Protein AF-A0A0Q9WVA5-F1 (afdb_monomer)

Secondary structure (DSSP, 8-state):
-----TTEEE-TTS-EEEEEEGGGBHHHHHHHHHHTT---HHHHHHHHHTB-S-GGG-SEEEEEGGGB--GGGGTT--

InterPro domains:
  IPR022700 Proteinase, regulatory CLIP domain [PF12032] (9-63)
  IPR022700 Proteinase, regulatory CLIP domain [PS51888] (8-63)
  IPR038565 Proteinase, regulatory CLIP domain superfamily [G3DSA:3.30.1640.30] (7-74)

Sequence (78 aa):
MYSLAPGSCQTPDKNLGQCVHFSACRFVLRQYAMYKEHMPPVIMRFLQRSRCRPKVDGYHLCCELKDVIPANANSKLK

Mean predicted aligned error: 6.78 Å

pLDDT: mean 85.34, std 17.56, range [36.25, 96.5]

Radius of gyration: 13.31 Å; Cα contacts (8 Å, |Δi|>4): 103; chains: 1; bounding box: 30×42×26 Å

Solvent-accessible surface area (backbone atoms only — not comparable to full-atom values): 4632 Å² total; per-residue (Å²): 131,87,78,67,58,94,54,48,41,62,25,86,87,68,42,64,17,35,50,36,50,49,92,38,20,52,61,56,51,48,52,46,72,73,34,56,93,68,57,53,71,68,57,54,52,50,56,63,66,17,47,68,54,60,73,89,81,42,71,28,24,28,27,42,59,93,32,47,55,60,82,68,76,68,70,80,80,121

Organism: Drosophila willistoni (NCBI:txid7260)

Nearest PDB structures (foldseek):
  2xxl-assembly2_B  TM=8.997E-01  e=4.673E-05  Drosophila melanogaster

Structure (mmCIF, N/CA/C/O backbone):
data_AF-A0A0Q9WVA5-F1
#
_entry.id   AF-A0A0Q9WVA5-F1
#
loop_
_atom_site.group_PDB
_atom_site.id
_atom_site.type_symbol
_atom_site.label_atom_id
_atom_site.label_alt_id
_atom_site.label_comp_id
_atom_site.label_asym_id
_atom_site.label_entity_id
_atom_site.label_seq_id
_atom_site.pdbx_PDB_ins_code
_atom_site.Cartn_x
_atom_site.Cartn_y
_atom_site.Cartn_z
_atom_site.occupancy
_atom_site.B_iso_or_equiv
_atom_site.auth_seq_id
_atom_site.auth_comp_id
_atom_site.auth_asym_id
_atom_site.auth_atom_id
_atom_site.pdbx_PDB_model_num
ATOM 1 N N . MET A 1 1 ? -17.439 20.750 7.961 1.00 37.22 1 MET A N 1
ATOM 2 C CA . MET A 1 1 ? -16.236 19.965 7.611 1.00 37.22 1 MET A CA 1
ATOM 3 C C . MET A 1 1 ? -16.555 18.513 7.914 1.00 37.22 1 MET A C 1
ATOM 5 O O . MET A 1 1 ? -16.885 18.228 9.055 1.00 37.22 1 MET A O 1
ATOM 9 N N . TYR A 1 2 ? -16.602 17.630 6.916 1.00 43.28 2 TYR A N 1
ATOM 10 C CA . TYR A 1 2 ? -16.966 16.229 7.147 1.00 43.28 2 TYR A CA 1
ATOM 11 C C . TYR A 1 2 ? -15.810 15.525 7.864 1.00 43.28 2 TYR A C 1
ATOM 13 O O . TYR A 1 2 ? -14.737 15.361 7.287 1.00 43.28 2 TYR A O 1
ATOM 21 N N . SER A 1 3 ? -16.012 15.162 9.132 1.00 42.22 3 SER A N 1
ATOM 22 C CA . SER A 1 3 ? -15.067 14.336 9.880 1.00 42.22 3 SER A CA 1
ATOM 23 C C . SER A 1 3 ? -15.007 12.958 9.235 1.00 42.22 3 SER A C 1
ATOM 25 O O . SER A 1 3 ? -15.937 12.162 9.346 1.00 42.22 3 SER A O 1
ATOM 27 N N . LEU A 1 4 ? -13.907 12.695 8.538 1.00 55.91 4 LEU A N 1
ATOM 28 C CA . LEU A 1 4 ? -13.474 11.356 8.169 1.00 55.91 4 LEU A CA 1
ATOM 29 C C . LEU A 1 4 ? -13.504 10.489 9.443 1.00 55.91 4 LEU A C 1
ATOM 31 O O . LEU A 1 4 ? -12.913 10.866 10.457 1.00 55.91 4 LEU A O 1
ATOM 35 N N . ALA A 1 5 ? -14.246 9.372 9.419 1.00 61.25 5 ALA A N 1
ATOM 36 C CA . ALA A 1 5 ? -14.323 8.423 10.533 1.00 61.25 5 ALA A CA 1
ATOM 37 C C . ALA A 1 5 ? -12.912 8.120 11.083 1.00 61.25 5 ALA A C 1
ATOM 39 O O . ALA A 1 5 ? -11.964 8.116 10.291 1.00 61.25 5 ALA A O 1
ATOM 40 N N . PRO A 1 6 ? -12.729 7.870 12.392 1.00 68.62 6 PRO A N 1
ATOM 41 C CA . PRO A 1 6 ? -11.406 7.655 12.974 1.00 68.62 6 PRO A CA 1
ATOM 42 C C . PRO A 1 6 ? -10.608 6.608 12.187 1.00 68.62 6 PRO A C 1
ATOM 44 O O . PRO A 1 6 ? -11.027 5.462 12.054 1.00 68.62 6 PRO A O 1
ATOM 47 N N . GLY A 1 7 ? -9.466 7.016 11.629 1.00 81.06 7 GLY A N 1
ATOM 48 C CA . GLY A 1 7 ? -8.622 6.145 10.809 1.00 81.06 7 GLY A CA 1
ATOM 49 C C . GLY A 1 7 ? -9.021 6.024 9.335 1.00 81.06 7 GLY A C 1
ATOM 50 O O . GLY A 1 7 ? -8.372 5.271 8.618 1.00 81.06 7 GLY A O 1
ATOM 51 N N . SER A 1 8 ? -10.022 6.752 8.845 1.00 91.56 8 SER A N 1
ATOM 52 C CA . SER A 1 8 ? -10.252 6.885 7.402 1.00 91.56 8 SER A CA 1
ATOM 53 C C . SER A 1 8 ? -9.255 7.854 6.764 1.00 91.56 8 SER A C 1
ATOM 55 O O . SER A 1 8 ? -8.705 8.749 7.407 1.00 91.56 8 SER A O 1
ATOM 57 N N . CYS A 1 9 ? -8.958 7.611 5.495 1.00 94.38 9 CYS A N 1
ATOM 58 C CA . CYS A 1 9 ? -7.936 8.314 4.733 1.00 94.38 9 CYS A CA 1
ATOM 59 C C . CYS A 1 9 ? -8.278 8.262 3.239 1.00 94.38 9 CYS A C 1
ATOM 61 O O . CYS A 1 9 ? -9.231 7.598 2.826 1.00 94.38 9 CYS A O 1
ATOM 63 N N . GLN A 1 10 ? -7.484 8.952 2.425 1.00 95.12 10 GLN A N 1
ATOM 64 C CA . GLN A 1 10 ? -7.600 8.916 0.973 1.00 95.12 10 GLN A CA 1
ATOM 65 C C . GLN A 1 10 ? -6.301 8.365 0.370 1.00 95.12 10 GLN A C 1
ATOM 67 O O . GLN A 1 10 ? -5.211 8.794 0.752 1.00 95.12 10 GLN A O 1
ATOM 72 N N . THR A 1 11 ? -6.406 7.387 -0.534 1.00 94.12 11 THR A N 1
ATOM 73 C CA . THR A 1 11 ? -5.243 6.829 -1.241 1.00 94.12 11 THR A CA 1
ATOM 74 C C . THR A 1 11 ? -4.631 7.883 -2.175 1.00 94.12 11 THR A C 1
ATOM 76 O O . THR A 1 11 ? -5.308 8.854 -2.526 1.00 94.12 11 THR A O 1
ATOM 79 N N . PRO A 1 12 ? -3.376 7.717 -2.642 1.00 93.81 12 PRO A N 1
ATOM 80 C CA . PRO A 1 12 ? -2.783 8.636 -3.619 1.00 93.81 12 PRO A CA 1
ATOM 81 C C . PRO A 1 12 ? -3.606 8.790 -4.910 1.00 93.81 12 PRO A C 1
ATOM 83 O O . PRO A 1 12 ? -3.574 9.853 -5.528 1.00 93.81 12 PRO A O 1
ATOM 86 N N . ASP A 1 13 ? -4.392 7.768 -5.265 1.00 93.19 13 ASP A N 1
ATOM 87 C CA . ASP A 1 13 ? -5.312 7.767 -6.413 1.00 93.19 13 ASP A CA 1
ATOM 88 C C . ASP A 1 13 ? -6.686 8.378 -6.093 1.00 93.19 13 ASP A C 1
ATOM 90 O O . ASP A 1 13 ? -7.617 8.289 -6.887 1.00 93.19 13 ASP A O 1
ATOM 94 N N . LYS A 1 14 ? -6.820 9.030 -4.934 1.00 92.81 14 LYS A N 1
ATOM 95 C CA . LYS A 1 14 ? -8.032 9.706 -4.451 1.00 92.81 14 LYS A CA 1
ATOM 96 C C . LYS A 1 14 ? -9.190 8.782 -4.052 1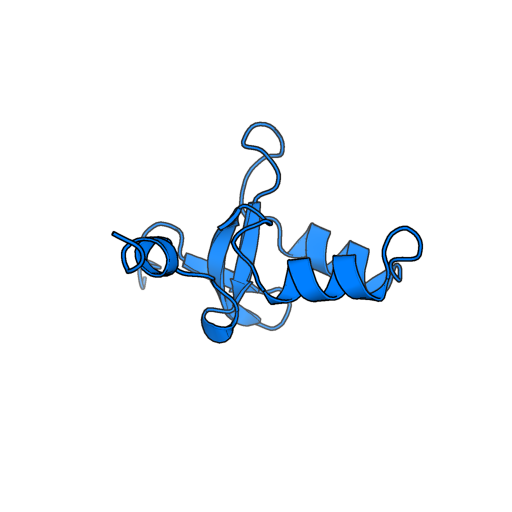.00 92.81 14 LYS A C 1
ATOM 98 O O . LYS A 1 14 ? -10.289 9.275 -3.791 1.00 92.81 14 LYS A O 1
ATOM 103 N N . ASN A 1 15 ? -8.949 7.481 -3.901 1.00 94.50 15 ASN A N 1
ATOM 104 C CA . ASN A 1 15 ? -9.970 6.545 -3.427 1.00 94.50 15 ASN A CA 1
ATOM 105 C C . ASN A 1 15 ? -10.124 6.620 -1.905 1.00 94.50 15 ASN A C 1
ATOM 107 O O . ASN A 1 15 ? -9.156 6.849 -1.176 1.00 94.50 15 ASN A O 1
ATOM 111 N N . LEU A 1 16 ? -11.345 6.395 -1.416 1.00 94.62 16 LEU A N 1
ATOM 112 C CA . LEU A 1 16 ? -11.613 6.291 0.017 1.00 94.62 16 LEU A CA 1
ATOM 113 C C . LEU A 1 16 ? -10.979 5.019 0.589 1.00 94.62 16 LEU A C 1
ATOM 115 O O . LEU A 1 16 ? -11.091 3.930 0.019 1.00 94.62 16 LEU A O 1
ATOM 119 N N . GLY A 1 17 ? -10.328 5.163 1.739 1.00 95.00 17 GLY A N 1
ATOM 120 C CA . GLY A 1 17 ? -9.591 4.087 2.376 1.00 95.00 17 GLY A CA 1
ATOM 121 C C . GLY A 1 17 ? -9.590 4.154 3.895 1.00 95.00 17 GLY A C 1
ATOM 122 O O . GLY A 1 17 ? -10.133 5.069 4.520 1.00 95.00 17 GLY A O 1
ATOM 123 N N . GLN A 1 18 ? -8.937 3.158 4.480 1.00 95.25 18 GLN A N 1
ATOM 124 C CA . GLN A 1 18 ? -8.697 3.045 5.906 1.00 95.25 18 GLN A CA 1
ATOM 125 C C . GLN A 1 18 ? -7.199 2.892 6.170 1.00 95.25 18 GLN A C 1
ATOM 127 O O . GLN A 1 18 ? -6.489 2.152 5.488 1.00 95.25 18 GLN A O 1
ATOM 132 N N . CYS A 1 19 ? -6.720 3.614 7.174 1.00 94.88 19 CYS A N 1
ATOM 133 C CA . CYS A 1 19 ? -5.361 3.546 7.669 1.00 94.88 19 CYS A CA 1
ATOM 134 C C . CYS A 1 19 ? -5.184 2.252 8.465 1.00 94.88 19 CYS A C 1
ATOM 136 O O . CYS A 1 19 ? -5.711 2.118 9.570 1.00 94.88 19 CYS A O 1
ATOM 138 N N . VAL A 1 20 ? -4.458 1.294 7.891 1.00 94.06 20 VAL A N 1
ATOM 139 C CA . VAL A 1 20 ? -4.276 -0.051 8.451 1.00 94.06 20 VAL A CA 1
ATOM 140 C C . VAL A 1 20 ? -2.815 -0.480 8.388 1.00 94.06 20 VAL A C 1
ATOM 142 O O . VAL A 1 20 ? -2.022 0.067 7.616 1.00 94.06 20 VAL A O 1
ATOM 145 N N . HIS A 1 21 ? -2.445 -1.467 9.205 1.00 93.88 21 HIS A N 1
ATOM 146 C CA . HIS A 1 21 ? -1.143 -2.118 9.099 1.00 93.88 21 HIS A CA 1
ATOM 147 C C . HIS A 1 21 ? -1.019 -2.818 7.739 1.00 93.88 21 HIS A C 1
ATOM 149 O O . HIS A 1 21 ? -2.007 -3.332 7.212 1.00 93.88 21 HIS A O 1
ATOM 155 N N . PHE A 1 22 ? 0.184 -2.874 7.165 1.00 93.19 22 PHE A N 1
ATOM 156 C CA . PHE A 1 22 ? 0.383 -3.410 5.813 1.00 93.19 22 PHE A CA 1
ATOM 157 C C . PHE A 1 22 ? -0.141 -4.837 5.617 1.00 93.19 22 PHE A C 1
ATOM 159 O O . PHE A 1 22 ? -0.633 -5.173 4.541 1.00 93.19 22 PHE A O 1
ATOM 166 N N . SER A 1 23 ? -0.080 -5.657 6.670 1.00 93.69 23 SER A N 1
ATOM 167 C CA . SER A 1 23 ? -0.575 -7.036 6.659 1.00 93.69 23 SER A CA 1
ATOM 168 C C . SER A 1 23 ? -2.099 -7.137 6.539 1.00 93.69 23 SER A C 1
ATOM 170 O O . SER A 1 23 ? -2.609 -8.203 6.218 1.00 93.69 23 SER A O 1
ATOM 172 N N . ALA A 1 24 ? -2.830 -6.045 6.771 1.00 95.44 24 ALA A N 1
ATOM 173 C CA . ALA A 1 24 ? -4.280 -5.963 6.638 1.00 95.44 24 ALA A CA 1
ATOM 174 C C . ALA A 1 24 ? -4.724 -5.350 5.295 1.00 95.44 24 ALA A C 1
ATOM 176 O O . ALA A 1 24 ? -5.895 -5.016 5.136 1.00 95.44 24 ALA A O 1
ATOM 177 N N . CYS A 1 25 ? -3.818 -5.192 4.322 1.00 95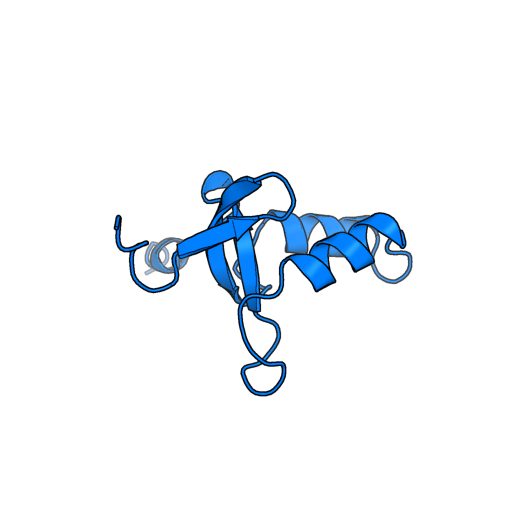.81 25 CYS A N 1
ATOM 178 C CA . CYS A 1 25 ? -4.144 -4.653 3.004 1.00 95.81 25 CYS A CA 1
ATOM 179 C C . CYS A 1 25 ? -3.841 -5.660 1.887 1.00 95.81 25 CYS A C 1
ATOM 181 O O . CYS A 1 25 ? -2.681 -5.918 1.556 1.00 95.81 25 CYS A O 1
ATOM 183 N N . ARG A 1 26 ? -4.888 -6.196 1.245 1.00 96.50 26 ARG A N 1
ATOM 184 C CA . ARG A 1 26 ? -4.780 -7.181 0.151 1.00 96.50 26 ARG A CA 1
ATOM 185 C C . ARG A 1 26 ? -3.963 -6.667 -1.020 1.00 96.50 26 ARG A C 1
ATOM 187 O O . ARG A 1 26 ? -3.254 -7.453 -1.642 1.00 96.50 26 ARG A O 1
ATOM 194 N N . PHE A 1 27 ? -4.079 -5.381 -1.350 1.00 94.75 27 PHE A N 1
ATOM 195 C CA . PHE A 1 27 ? -3.287 -4.770 -2.415 1.00 94.75 27 PHE A CA 1
ATOM 196 C C . PHE A 1 27 ? -1.792 -4.933 -2.128 1.00 94.75 27 PHE A C 1
ATOM 198 O O . PHE A 1 27 ? -1.065 -5.483 -2.949 1.00 94.75 27 PHE A O 1
ATOM 205 N N . VAL A 1 28 ? -1.358 -4.548 -0.928 1.00 94.44 28 VAL A N 1
ATOM 206 C CA . VAL A 1 28 ? 0.051 -4.603 -0.524 1.00 94.44 28 VAL A CA 1
ATOM 207 C C . VAL A 1 28 ? 0.564 -6.034 -0.503 1.00 94.44 28 VAL A C 1
ATOM 209 O O . VAL A 1 28 ? 1.593 -6.317 -1.113 1.00 94.44 28 VAL A O 1
ATOM 212 N N . LEU A 1 29 ? -0.186 -6.952 0.109 1.00 95.31 29 LEU A N 1
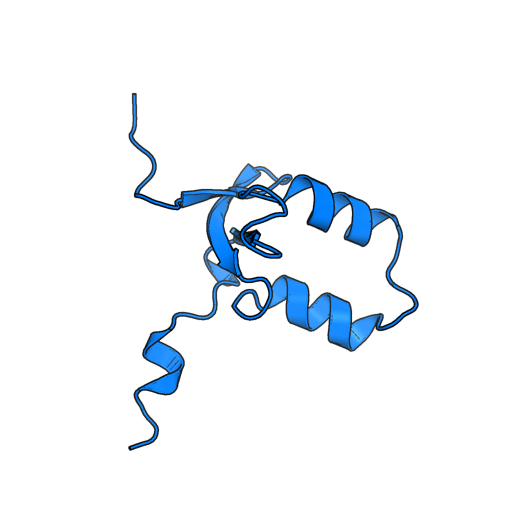ATOM 213 C CA . LEU A 1 29 ? 0.170 -8.371 0.123 1.00 95.31 29 LEU A CA 1
ATOM 214 C C . LEU A 1 29 ? 0.323 -8.945 -1.293 1.00 95.31 29 LEU A C 1
ATOM 216 O O . LEU A 1 29 ? 1.272 -9.681 -1.548 1.00 95.31 29 LEU A O 1
ATOM 220 N N . ARG A 1 30 ? -0.556 -8.568 -2.234 1.00 95.81 30 ARG A N 1
ATOM 221 C CA . ARG A 1 30 ? -0.453 -8.984 -3.643 1.00 95.81 30 ARG A CA 1
ATOM 222 C C . ARG A 1 30 ? 0.808 -8.445 -4.317 1.00 95.81 30 ARG A C 1
ATOM 224 O O . ARG A 1 30 ? 1.478 -9.207 -5.007 1.00 95.81 30 ARG A O 1
ATOM 231 N N . GLN A 1 31 ? 1.160 -7.178 -4.092 1.00 94.69 31 GLN A N 1
ATOM 232 C CA . GLN A 1 31 ? 2.387 -6.596 -4.649 1.00 94.69 31 GLN A CA 1
ATOM 233 C C . GLN A 1 31 ? 3.641 -7.305 -4.108 1.00 94.69 31 GLN A C 1
ATOM 235 O O . GLN A 1 31 ? 4.532 -7.647 -4.883 1.00 94.69 31 GLN A O 1
ATOM 240 N N . TYR A 1 32 ? 3.697 -7.585 -2.801 1.00 92.19 32 TYR A N 1
ATOM 241 C C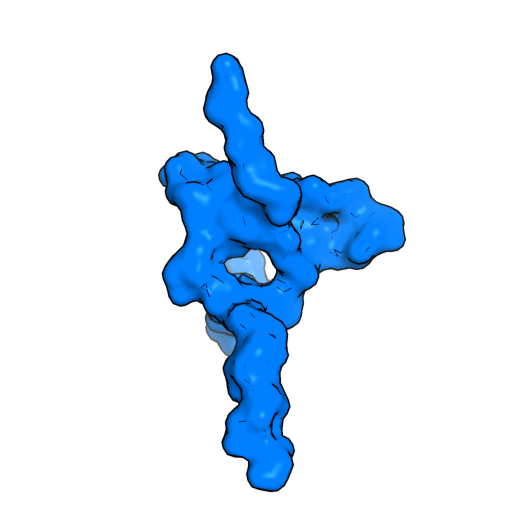A . TYR A 1 32 ? 4.810 -8.332 -2.202 1.00 92.19 32 TYR A CA 1
ATOM 242 C C . TYR A 1 32 ? 4.876 -9.786 -2.679 1.00 92.19 32 TYR A C 1
ATOM 244 O O . TYR A 1 32 ? 5.966 -10.281 -2.950 1.00 92.19 32 TYR A O 1
ATOM 252 N N . ALA A 1 33 ? 3.735 -10.462 -2.831 1.00 94.44 33 ALA A N 1
ATOM 253 C CA . ALA A 1 33 ? 3.694 -11.828 -3.350 1.00 94.44 33 ALA A CA 1
ATOM 254 C C . ALA A 1 33 ? 4.153 -11.909 -4.816 1.00 94.44 33 ALA A C 1
ATOM 256 O O . ALA A 1 33 ? 4.860 -12.846 -5.186 1.00 94.44 33 ALA A O 1
ATOM 257 N N . MET A 1 34 ? 3.771 -10.922 -5.633 1.00 95.38 34 MET A N 1
ATOM 258 C CA . MET A 1 34 ? 4.090 -10.870 -7.060 1.00 95.38 34 MET A CA 1
ATOM 259 C C . MET A 1 34 ? 5.549 -10.495 -7.319 1.00 95.38 34 MET A C 1
ATOM 261 O O . MET A 1 34 ? 6.229 -11.173 -8.084 1.00 95.38 34 MET A O 1
ATOM 265 N N . TYR A 1 35 ? 6.030 -9.419 -6.695 1.00 94.31 35 TYR A N 1
ATOM 266 C CA . TYR A 1 35 ? 7.330 -8.841 -7.035 1.00 94.31 35 TYR A CA 1
ATOM 267 C C . TYR A 1 35 ? 8.450 -9.208 -6.062 1.00 94.31 35 TYR A C 1
ATOM 269 O O . TYR A 1 35 ? 9.618 -9.147 -6.441 1.00 94.31 35 TYR A O 1
ATOM 277 N N . LYS A 1 36 ? 8.121 -9.618 -4.831 1.00 90.06 36 LYS A N 1
ATOM 278 C CA . LYS A 1 36 ? 9.091 -9.959 -3.780 1.00 90.06 36 LYS A CA 1
ATOM 279 C C . LYS A 1 36 ? 10.160 -8.862 -3.637 1.00 90.06 36 LYS A C 1
ATOM 281 O O . LYS A 1 36 ? 9.823 -7.716 -3.351 1.00 90.06 36 LYS A O 1
ATOM 286 N N . GLU A 1 37 ? 11.427 -9.202 -3.865 1.00 90.00 37 GLU A N 1
ATOM 287 C CA . GLU A 1 37 ? 12.575 -8.289 -3.793 1.00 90.00 37 GLU A CA 1
ATOM 288 C C . GLU A 1 37 ? 12.689 -7.352 -5.010 1.00 90.00 37 GLU A C 1
ATOM 290 O O . GLU A 1 37 ? 13.338 -6.314 -4.935 1.00 90.00 37 GLU A O 1
ATOM 295 N N . HIS A 1 38 ? 12.000 -7.658 -6.112 1.00 94.38 38 HIS A N 1
ATOM 296 C CA . HIS A 1 38 ? 12.047 -6.917 -7.376 1.00 94.38 38 HIS A CA 1
ATOM 297 C C . HIS A 1 38 ? 10.852 -5.963 -7.534 1.00 94.38 38 HIS A C 1
ATOM 299 O O . HIS A 1 38 ? 10.283 -5.826 -8.619 1.00 94.38 38 HIS A O 1
ATOM 305 N N . MET A 1 39 ? 10.426 -5.316 -6.443 1.00 93.31 39 MET A N 1
ATOM 306 C CA . MET A 1 39 ? 9.278 -4.404 -6.458 1.00 93.31 39 MET A CA 1
ATOM 307 C C . MET A 1 39 ? 9.542 -3.178 -7.353 1.00 93.31 39 MET A C 1
ATOM 309 O O . MET A 1 39 ? 10.494 -2.435 -7.102 1.00 93.31 39 MET A O 1
ATOM 313 N N . PRO A 1 40 ? 8.686 -2.901 -8.359 1.00 96.19 40 PRO A N 1
ATOM 314 C CA . PRO A 1 40 ? 8.873 -1.758 -9.240 1.00 96.19 40 PRO A CA 1
ATOM 315 C C . PRO A 1 40 ? 8.921 -0.424 -8.473 1.00 96.19 40 PRO A C 1
ATOM 317 O O . PRO A 1 40 ? 8.080 -0.187 -7.595 1.00 96.19 40 PRO A O 1
ATOM 320 N N . PRO A 1 41 ? 9.817 0.515 -8.840 1.00 95.31 41 PRO A N 1
ATOM 321 C CA . PRO A 1 41 ? 9.957 1.800 -8.147 1.00 95.31 41 PRO A CA 1
ATOM 322 C C . PRO A 1 41 ? 8.679 2.648 -8.115 1.00 95.31 41 PRO A C 1
ATOM 324 O O . PRO A 1 41 ? 8.523 3.518 -7.259 1.00 95.31 41 PRO A O 1
ATOM 327 N N . VAL A 1 42 ? 7.771 2.442 -9.072 1.00 94.62 42 VAL A N 1
ATOM 328 C CA . VAL A 1 42 ? 6.458 3.102 -9.100 1.00 94.62 42 VAL A CA 1
ATOM 329 C C . VAL A 1 42 ? 5.551 2.605 -7.970 1.00 94.62 42 VAL A C 1
ATOM 331 O O . VAL A 1 42 ? 4.954 3.424 -7.274 1.00 94.62 42 VAL A O 1
ATOM 334 N N . ILE A 1 43 ? 5.528 1.295 -7.713 1.00 93.62 43 ILE A N 1
ATOM 335 C CA . ILE A 1 43 ? 4.753 0.695 -6.620 1.00 93.62 43 ILE A CA 1
ATOM 336 C C . ILE A 1 43 ? 5.354 1.109 -5.280 1.00 93.62 43 ILE A C 1
ATOM 338 O O . ILE A 1 43 ? 4.628 1.555 -4.398 1.00 93.62 43 ILE A O 1
ATOM 342 N N . MET A 1 44 ? 6.682 1.070 -5.141 1.00 93.19 44 MET A N 1
ATOM 343 C CA . MET A 1 44 ? 7.341 1.505 -3.906 1.00 93.19 44 MET A CA 1
ATOM 344 C C . MET A 1 44 ? 7.015 2.970 -3.568 1.00 93.19 44 MET A C 1
ATOM 346 O O . MET A 1 44 ? 6.658 3.285 -2.432 1.00 93.19 44 MET A O 1
ATOM 350 N N . ARG A 1 45 ? 7.061 3.871 -4.562 1.00 94.94 45 ARG A N 1
ATOM 351 C CA . ARG A 1 45 ? 6.654 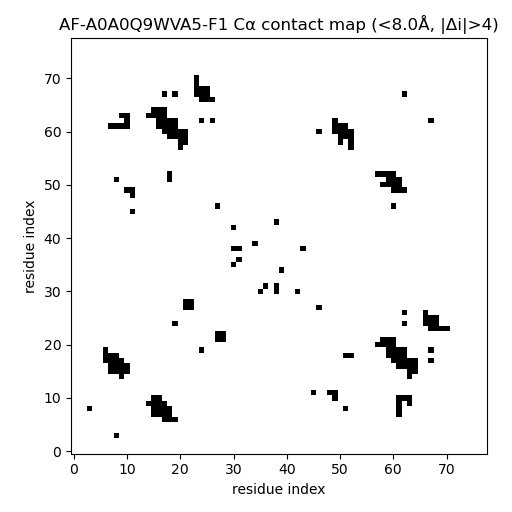5.278 -4.391 1.00 94.94 45 ARG A CA 1
ATOM 352 C C . ARG A 1 45 ? 5.182 5.412 -4.011 1.00 94.94 45 ARG A C 1
ATOM 354 O O . ARG A 1 45 ? 4.852 6.247 -3.170 1.00 94.94 45 ARG A O 1
ATOM 361 N N . PHE A 1 46 ? 4.307 4.595 -4.594 1.00 94.44 46 PHE A N 1
ATOM 362 C CA . PHE A 1 46 ? 2.894 4.566 -4.230 1.00 94.44 46 PHE A CA 1
ATOM 363 C C . PHE A 1 46 ? 2.688 4.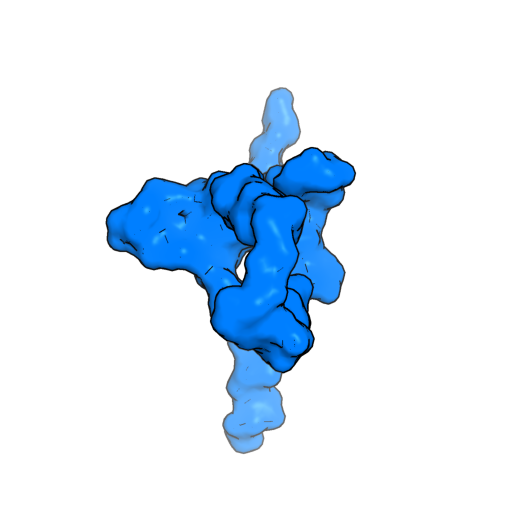148 -2.766 1.00 94.44 46 PHE A C 1
ATOM 365 O O . PHE A 1 46 ? 1.993 4.842 -2.023 1.00 94.44 46 PHE A O 1
ATOM 372 N N . LEU A 1 47 ? 3.343 3.072 -2.313 1.00 93.31 47 LEU A N 1
ATOM 373 C CA . LEU A 1 47 ? 3.264 2.598 -0.926 1.00 93.31 47 LEU A CA 1
ATOM 374 C C . LEU A 1 47 ? 3.798 3.642 0.065 1.00 93.31 47 LEU A C 1
ATOM 376 O O . LEU A 1 47 ? 3.184 3.893 1.100 1.00 93.31 47 LEU A O 1
ATOM 380 N N . GLN A 1 48 ? 4.900 4.316 -0.278 1.00 92.81 48 GLN A N 1
ATOM 381 C CA . GLN A 1 48 ? 5.453 5.411 0.523 1.00 92.81 48 GLN A CA 1
ATOM 382 C C . GLN A 1 48 ? 4.478 6.585 0.662 1.00 92.81 48 GLN A C 1
ATOM 384 O O . GLN A 1 48 ? 4.278 7.072 1.773 1.00 92.81 48 GLN A O 1
ATOM 389 N N . ARG A 1 49 ? 3.850 7.016 -0.440 1.00 94.69 49 ARG A N 1
ATOM 390 C CA . ARG A 1 49 ? 2.841 8.092 -0.441 1.00 94.69 49 ARG A CA 1
ATOM 391 C C . ARG A 1 49 ? 1.541 7.695 0.250 1.00 94.69 49 ARG A C 1
ATOM 393 O O . ARG A 1 49 ? 0.824 8.562 0.727 1.00 94.69 49 ARG A O 1
ATOM 400 N N . SER A 1 50 ? 1.256 6.399 0.324 1.00 95.56 50 SER A N 1
ATOM 401 C CA . SER A 1 50 ? 0.084 5.875 1.022 1.00 95.56 50 SER A CA 1
ATOM 402 C C . SER A 1 50 ? 0.259 5.863 2.541 1.00 95.56 50 SER A C 1
ATOM 404 O O . SER A 1 50 ? -0.698 5.562 3.242 1.00 95.56 50 SER A O 1
ATOM 406 N N . ARG A 1 51 ? 1.440 6.163 3.096 1.00 94.12 51 ARG A N 1
ATOM 407 C CA . ARG A 1 51 ? 1.651 6.125 4.550 1.00 94.12 51 ARG A CA 1
ATOM 408 C C . ARG A 1 51 ? 0.736 7.098 5.290 1.00 94.12 51 ARG A C 1
ATOM 410 O O . ARG A 1 51 ? 0.703 8.284 4.987 1.00 94.12 51 ARG A O 1
ATOM 417 N N . CYS A 1 52 ? 0.057 6.586 6.314 1.00 93.44 52 CYS A N 1
ATOM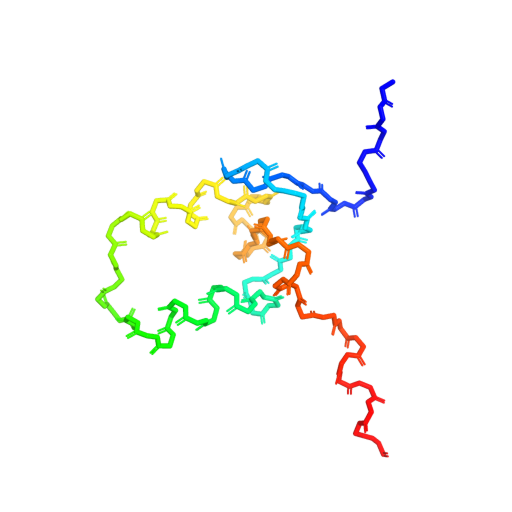 418 C CA . CYS A 1 52 ? -0.917 7.340 7.112 1.00 93.44 52 CYS A CA 1
ATOM 419 C C . CYS A 1 52 ? -0.521 7.488 8.592 1.00 93.44 52 CYS A C 1
ATOM 421 O O . CYS A 1 52 ? -1.197 8.194 9.337 1.00 93.44 52 CYS A O 1
ATOM 423 N N . ARG A 1 53 ? 0.573 6.842 9.027 1.00 90.19 53 ARG A N 1
ATOM 424 C CA . ARG A 1 53 ? 1.168 7.012 10.363 1.00 90.19 53 ARG A CA 1
ATOM 425 C C . ARG A 1 53 ? 2.683 7.265 10.292 1.00 90.19 53 ARG A C 1
ATOM 427 O O . ARG A 1 53 ? 3.345 6.875 9.314 1.00 90.19 53 ARG A O 1
ATOM 434 N N . PRO A 1 54 ? 3.254 7.897 11.333 1.00 87.44 54 PRO A N 1
ATOM 435 C CA . PRO A 1 54 ? 4.696 7.959 11.549 1.00 87.44 54 PRO A CA 1
ATOM 436 C C . PRO A 1 54 ? 5.361 6.575 11.536 1.00 87.44 54 PRO A C 1
ATOM 438 O O . PRO A 1 54 ? 4.736 5.563 11.825 1.00 87.44 54 PRO A O 1
ATOM 441 N N . LYS A 1 55 ? 6.662 6.524 11.211 1.00 80.44 55 LYS A N 1
ATOM 442 C CA . LYS A 1 55 ? 7.407 5.249 11.081 1.00 80.44 55 LYS A CA 1
ATOM 443 C C . LYS A 1 55 ? 7.499 4.492 12.414 1.00 80.44 55 LYS A C 1
ATOM 445 O O . LYS A 1 55 ? 7.632 3.274 12.408 1.00 80.44 55 LYS A O 1
ATOM 450 N N . VAL A 1 56 ? 7.453 5.229 13.523 1.00 86.31 56 VAL A N 1
ATOM 451 C CA . VAL A 1 56 ? 7.555 4.695 14.888 1.00 86.31 56 VAL A CA 1
ATOM 452 C C . VAL A 1 56 ? 6.384 3.782 15.255 1.00 86.31 56 VAL A C 1
ATOM 454 O O . VAL A 1 56 ? 6.573 2.862 16.039 1.00 86.31 56 VAL A O 1
ATOM 457 N N . ASP A 1 57 ? 5.229 3.954 14.606 1.00 83.62 57 ASP A N 1
ATOM 458 C CA . ASP A 1 57 ? 4.030 3.138 14.832 1.00 83.62 57 ASP A CA 1
ATOM 459 C C . ASP A 1 57 ? 4.014 1.871 13.953 1.00 83.62 57 ASP A C 1
ATOM 461 O O . ASP A 1 57 ? 2.992 1.203 13.825 1.00 83.62 57 ASP A O 1
ATOM 465 N N . GLY A 1 58 ? 5.117 1.553 13.269 1.00 88.12 58 GLY A N 1
ATOM 466 C CA . GLY A 1 58 ? 5.173 0.499 12.257 1.00 88.12 58 GLY A CA 1
ATOM 467 C C . GLY A 1 58 ? 4.680 0.949 10.877 1.00 88.12 58 GLY A C 1
ATOM 468 O O . GLY A 1 58 ? 4.406 2.126 10.624 1.00 88.12 58 GLY A O 1
ATOM 469 N N . TYR A 1 59 ? 4.600 0.008 9.931 1.00 90.50 59 TYR A N 1
ATOM 470 C CA . TYR A 1 59 ? 4.272 0.327 8.539 1.00 90.50 59 TYR A CA 1
ATOM 471 C C . TYR A 1 59 ? 2.755 0.320 8.304 1.00 90.50 59 TYR A C 1
ATOM 473 O O . TYR A 1 59 ? 2.160 -0.700 7.949 1.00 90.50 59 TYR A O 1
ATOM 481 N N . HIS A 1 60 ? 2.141 1.485 8.519 1.00 94.56 60 HIS A N 1
ATOM 482 C CA . HIS A 1 60 ? 0.726 1.733 8.253 1.00 94.56 60 HIS A CA 1
ATOM 483 C C . HIS A 1 60 ? 0.530 2.550 6.981 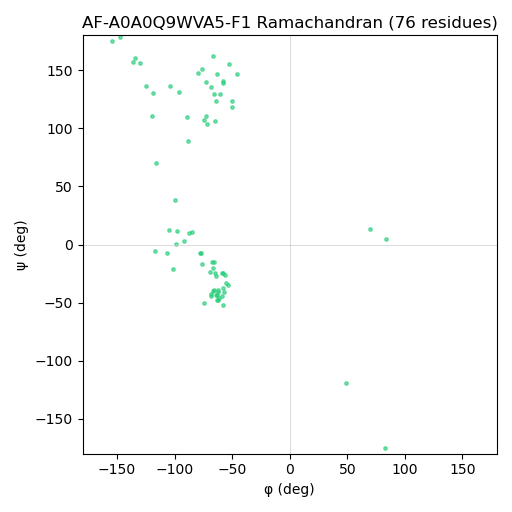1.00 94.56 60 HIS A C 1
ATOM 485 O O . HIS A 1 60 ? 1.207 3.561 6.758 1.00 94.56 60 HIS A O 1
ATOM 491 N N . LEU A 1 61 ? -0.446 2.141 6.179 1.00 95.25 61 LEU A N 1
ATOM 492 C CA . LEU A 1 61 ? -0.803 2.805 4.935 1.00 95.25 61 LEU A CA 1
ATOM 493 C C . LEU A 1 61 ? -2.316 2.931 4.773 1.00 95.25 61 LEU A C 1
ATOM 495 O O . LEU A 1 61 ? -3.097 2.178 5.353 1.00 95.25 61 LEU A O 1
ATOM 499 N N . CYS A 1 62 ? -2.711 3.898 3.960 1.00 96.50 62 CYS A N 1
ATOM 500 C CA . CYS A 1 62 ? -4.063 4.068 3.496 1.00 96.50 62 CYS A CA 1
ATOM 501 C C . CYS A 1 62 ? -4.383 2.975 2.482 1.00 96.50 62 CYS A C 1
ATOM 503 O O . CYS A 1 62 ? -3.912 3.011 1.345 1.00 96.50 62 CYS A O 1
ATOM 505 N N . CYS A 1 63 ? -5.152 1.984 2.916 1.00 96.00 63 CYS A N 1
ATOM 506 C CA . CYS A 1 63 ? -5.624 0.903 2.071 1.00 96.00 63 CYS A CA 1
ATOM 507 C C . CYS A 1 63 ? -7.028 1.238 1.568 1.00 96.00 63 CYS A C 1
ATOM 509 O O . CYS A 1 63 ? -7.887 1.619 2.362 1.00 96.00 63 CYS A O 1
ATOM 511 N N . GLU A 1 64 ? -7.274 1.105 0.265 1.00 95.94 64 GLU A N 1
ATOM 512 C CA . GLU A 1 64 ? -8.616 1.297 -0.291 1.00 95.94 64 GLU A CA 1
ATOM 513 C C . GLU A 1 64 ? -9.610 0.339 0.379 1.00 95.94 64 GLU A C 1
ATOM 515 O O . GLU A 1 64 ? -9.276 -0.820 0.617 1.00 95.94 64 GLU A O 1
ATOM 520 N N . LEU A 1 65 ? -10.834 0.796 0.670 1.00 94.12 65 LEU A N 1
ATOM 521 C CA . LEU A 1 65 ? -11.804 0.019 1.460 1.00 94.12 65 LEU A CA 1
ATOM 522 C C . LEU A 1 65 ? -12.060 -1.393 0.901 1.00 94.12 65 LEU A C 1
ATOM 524 O O . LEU A 1 65 ? -12.204 -2.337 1.672 1.00 94.12 65 LEU A O 1
ATOM 528 N N . LYS A 1 66 ? -12.046 -1.560 -0.428 1.00 94.06 66 LYS A N 1
ATOM 529 C CA . LYS A 1 66 ? -12.217 -2.864 -1.102 1.00 94.06 66 LYS A CA 1
ATOM 530 C C . LYS A 1 66 ? -11.067 -3.856 -0.856 1.00 94.06 66 LYS A C 1
ATOM 532 O O . LYS A 1 66 ? -11.228 -5.057 -1.070 1.00 94.06 66 LYS A O 1
ATOM 537 N N . ASP A 1 67 ? -9.904 -3.354 -0.449 1.00 95.62 67 ASP A N 1
ATOM 538 C CA . ASP A 1 67 ? -8.675 -4.115 -0.232 1.00 95.62 67 ASP A CA 1
ATOM 539 C C . ASP A 1 67 ? -8.338 -4.302 1.254 1.00 95.62 67 ASP A C 1
ATOM 541 O O . ASP A 1 67 ? -7.421 -5.064 1.573 1.00 95.62 67 ASP A O 1
ATOM 545 N N . VAL A 1 68 ? -9.071 -3.657 2.164 1.00 94.75 68 VAL A N 1
ATOM 546 C CA . VAL A 1 68 ? -8.926 -3.859 3.610 1.00 94.75 68 VAL A CA 1
ATOM 547 C C . VAL A 1 68 ? -9.356 -5.282 3.973 1.00 94.75 68 VAL A C 1
ATOM 549 O O . VAL A 1 68 ? -10.438 -5.735 3.604 1.00 94.75 68 VAL A O 1
ATOM 552 N N . ILE A 1 69 ? -8.513 -5.993 4.723 1.00 93.50 69 ILE A N 1
ATOM 553 C CA . ILE A 1 69 ? -8.855 -7.270 5.353 1.00 93.50 69 ILE A CA 1
ATOM 554 C C . ILE A 1 69 ? -9.441 -6.941 6.727 1.00 93.50 69 ILE A C 1
ATOM 556 O O . ILE A 1 69 ? -8.703 -6.479 7.603 1.00 93.50 69 ILE A O 1
ATOM 560 N N . PRO A 1 70 ? -10.749 -7.134 6.945 1.00 83.31 70 PRO A N 1
ATOM 561 C CA . PRO A 1 70 ? -11.354 -6.782 8.214 1.00 83.31 70 PRO A CA 1
ATOM 562 C C . PRO A 1 70 ? -10.924 -7.785 9.294 1.00 83.31 70 PRO A C 1
ATOM 564 O O . PRO A 1 70 ? -10.841 -8.990 9.053 1.00 83.31 70 PRO A O 1
ATOM 567 N N . ALA A 1 71 ? -10.651 -7.294 10.505 1.00 70.50 71 ALA A N 1
ATOM 568 C CA . ALA A 1 71 ? -10.150 -8.115 11.614 1.00 70.50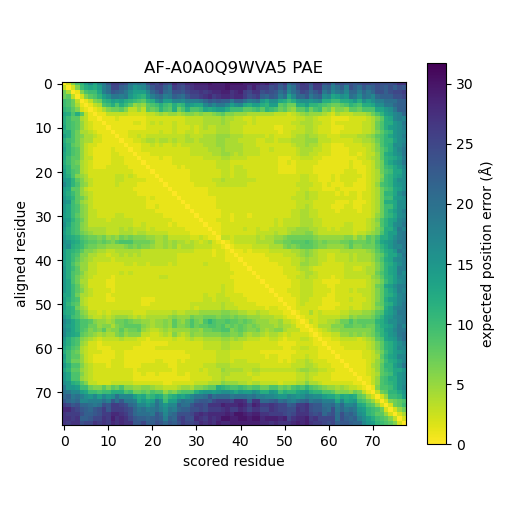 71 ALA A CA 1
ATOM 569 C C . ALA A 1 71 ? -11.095 -9.276 11.997 1.00 70.50 71 ALA A C 1
ATOM 571 O O . ALA A 1 71 ? -10.654 -10.301 12.510 1.00 70.50 71 ALA A O 1
ATOM 572 N N . ASN A 1 72 ? -12.389 -9.146 11.695 1.00 58.44 72 ASN A N 1
ATOM 573 C CA . ASN A 1 72 ? -13.415 -10.161 11.942 1.00 58.44 72 ASN A CA 1
ATOM 574 C C . ASN A 1 72 ? -13.413 -11.323 10.927 1.00 58.44 72 ASN A C 1
ATOM 576 O O . ASN A 1 72 ? -14.096 -12.321 11.157 1.00 58.44 72 ASN A O 1
ATOM 580 N N . ALA A 1 73 ? -12.617 -11.260 9.852 1.00 56.75 73 ALA A N 1
ATOM 581 C CA . ALA A 1 73 ? -12.440 -12.386 8.930 1.00 56.75 73 ALA A CA 1
ATOM 582 C C . ALA A 1 73 ? -11.745 -13.596 9.592 1.00 56.75 73 ALA A C 1
ATOM 584 O O . ALA A 1 73 ? -11.817 -14.700 9.061 1.00 56.75 73 ALA A O 1
ATOM 585 N N . ASN A 1 74 ? -11.129 -13.405 10.767 1.00 44.03 74 ASN A N 1
ATOM 586 C CA . ASN A 1 74 ? -10.488 -14.462 11.555 1.00 44.03 74 ASN A CA 1
ATOM 587 C C . ASN A 1 74 ? -11.362 -15.005 12.707 1.00 44.03 74 ASN A C 1
ATOM 589 O O . ASN A 1 74 ? -10.933 -15.886 13.441 1.00 44.03 74 ASN A O 1
ATOM 593 N N . SER A 1 75 ? -12.593 -14.509 12.887 1.00 41.41 75 SER A N 1
ATOM 594 C CA . SER A 1 75 ? -13.486 -14.941 13.980 1.00 41.41 75 SER A CA 1
ATOM 595 C C . SER A 1 75 ? -14.425 -16.097 13.608 1.00 41.41 75 SER A C 1
ATOM 597 O O . SER A 1 75 ? -15.257 -16.484 14.423 1.00 41.41 75 SER A O 1
ATOM 599 N N . LYS A 1 76 ? -14.318 -16.651 12.392 1.00 39.41 76 LYS A N 1
ATOM 600 C CA . LYS A 1 76 ? -15.160 -17.764 11.908 1.00 39.41 76 LYS A CA 1
ATOM 601 C C . LYS A 1 76 ? -14.462 -19.129 11.864 1.00 39.41 76 LYS A C 1
ATOM 603 O O . LYS A 1 76 ? -15.007 -20.063 11.286 1.00 39.41 76 LYS A O 1
ATOM 608 N N . LEU A 1 77 ? -13.294 -19.247 12.492 1.00 42.66 77 LEU A N 1
ATOM 609 C CA . LEU A 1 77 ? -12.631 -20.522 12.753 1.00 42.66 77 LEU A CA 1
ATOM 610 C C . LEU A 1 77 ? -12.548 -20.730 14.274 1.00 42.66 77 LEU A C 1
ATOM 612 O O . LEU A 1 77 ? -11.490 -20.580 14.879 1.00 42.66 77 LEU A O 1
ATOM 616 N N . LYS A 1 78 ? -13.699 -20.982 14.902 1.00 36.25 78 LYS A N 1
ATOM 617 C CA . LYS A 1 78 ? -13.785 -21.553 16.249 1.00 36.25 78 LYS A CA 1
ATOM 618 C C . LYS A 1 78 ? -14.611 -22.825 16.166 1.00 36.25 78 LYS A C 1
ATOM 620 O O . LYS A 1 78 ? -15.624 -22.785 15.434 1.00 36.25 78 LYS A O 1
#

Foldseek 3Di:
DDDDPVQWDAAPVRATFGWDALVQFQVSVVQCVVQPVNRDPVVVVRLVRQADDDCVVPRIGTHHPVGGRDPCVPVPPD